Protein AF-A0A0A0M4I5-F1 (afdb_monomer_lite)

pLDDT: mean 84.8, std 11.09, range [42.66, 97.44]

Secondary structure (DSSP, 8-state):
--HHHHHHHHHHHHHHHHHTTSS-HHHHHHHHHHHHHHHHHHHHHHHHHHHHHHHHHHHT-HHHHHHHHHHHHHHHHHHHHHHHHHHHHHTT----

Foldseek 3Di:
DCVVVVLVVVLVVLVVCVVVVVDDPVRSVVVSVVVVVLVVVLVVQLVVCVVVLVVCCVVVNDVRSVVVSVVVNVVSVVVVVVVVVVVCVVVVNDDD

Radius of gyration: 17.1 Å; chains: 1; bounding box: 41×24×42 Å

Structure (mmCIF, N/CA/C/O backbone):
data_AF-A0A0A0M4I5-F1
#
_entry.id   AF-A0A0A0M4I5-F1
#
loop_
_atom_site.group_PDB
_atom_site.id
_atom_site.type_symbol
_atom_site.label_atom_id
_atom_site.label_alt_id
_atom_site.label_comp_id
_atom_site.label_asym_id
_atom_site.label_entity_id
_atom_site.label_seq_id
_atom_site.pdbx_PDB_ins_code
_atom_site.Cartn_x
_atom_site.Cartn_y
_atom_site.Cartn_z
_atom_site.occupancy
_atom_site.B_iso_or_equiv
_atom_site.auth_seq_id
_atom_site.auth_comp_id
_atom_site.auth_asym_id
_atom_site.auth_atom_id
_atom_site.pdbx_PDB_model_num
ATOM 1 N N . MET A 1 1 ? 4.536 9.026 7.058 1.00 42.66 1 MET A N 1
ATOM 2 C CA . MET A 1 1 ? 5.808 9.468 6.436 1.00 42.66 1 MET A CA 1
ATOM 3 C C . MET A 1 1 ? 6.593 8.300 5.814 1.00 42.66 1 MET A C 1
ATOM 5 O O . MET A 1 1 ? 7.791 8.442 5.623 1.00 42.66 1 MET A O 1
ATOM 9 N N . SER A 1 2 ? 5.947 7.182 5.444 1.00 53.62 2 SER A N 1
ATOM 10 C CA . SER A 1 2 ? 6.633 6.049 4.790 1.00 53.62 2 SER A CA 1
ATOM 11 C C . SER 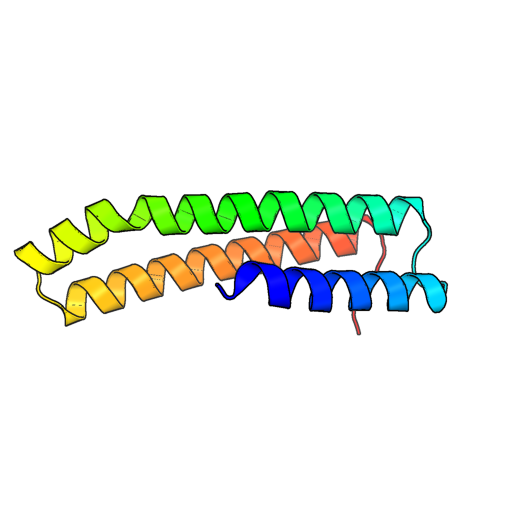A 1 2 ? 6.596 6.105 3.257 1.00 53.62 2 SER A C 1
ATOM 13 O O . SER A 1 2 ? 7.519 5.602 2.627 1.00 53.62 2 SER A O 1
ATOM 15 N N . SER A 1 3 ? 5.602 6.774 2.654 1.00 56.97 3 SER A N 1
ATOM 16 C CA . SER A 1 3 ? 5.393 6.756 1.197 1.00 56.97 3 SER A CA 1
ATOM 17 C C . SER A 1 3 ? 6.597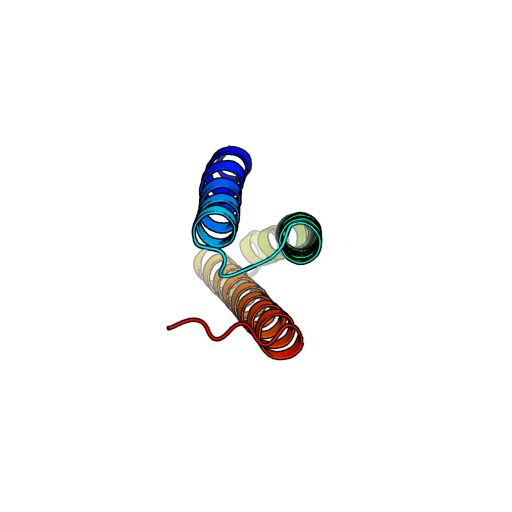 7.269 0.398 1.00 56.97 3 SER A C 1
ATOM 19 O O . SER A 1 3 ? 7.066 6.577 -0.495 1.00 56.97 3 SER A O 1
ATOM 21 N N . SER A 1 4 ? 7.213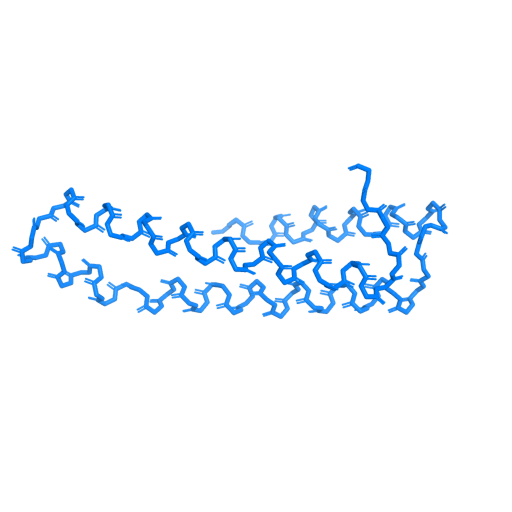 8.392 0.794 1.00 58.78 4 SER A N 1
ATOM 22 C CA . SER A 1 4 ? 8.353 8.969 0.053 1.00 58.78 4 SER A CA 1
ATOM 23 C C . SER A 1 4 ? 9.674 8.189 0.140 1.00 58.78 4 SER A C 1
ATOM 25 O O . SER A 1 4 ? 10.617 8.524 -0.579 1.00 58.78 4 SER A O 1
ATOM 27 N N . THR A 1 5 ? 9.811 7.218 1.046 1.00 62.91 5 THR A N 1
ATOM 28 C CA . THR A 1 5 ? 11.004 6.348 1.095 1.00 62.91 5 THR A CA 1
ATOM 29 C C . THR A 1 5 ? 10.795 5.124 0.223 1.00 62.91 5 THR A C 1
ATOM 31 O O . THR A 1 5 ? 11.633 4.851 -0.627 1.00 62.91 5 THR A O 1
ATOM 34 N N . ASP A 1 6 ? 9.633 4.488 0.341 1.00 72.25 6 ASP A N 1
ATOM 35 C CA . ASP A 1 6 ? 9.241 3.393 -0.544 1.00 72.25 6 ASP A CA 1
ATOM 36 C C . ASP A 1 6 ? 9.226 3.812 -2.028 1.00 72.25 6 ASP A C 1
ATOM 38 O O . ASP A 1 6 ? 9.616 3.025 -2.884 1.00 72.25 6 ASP A O 1
ATOM 42 N N . ASP A 1 7 ? 8.801 5.044 -2.345 1.00 70.12 7 ASP A N 1
ATOM 43 C CA . ASP A 1 7 ? 8.781 5.544 -3.730 1.00 70.12 7 ASP A CA 1
ATOM 44 C C . ASP A 1 7 ? 10.192 5.624 -4.322 1.00 70.12 7 ASP A C 1
ATOM 46 O O . ASP A 1 7 ? 10.417 5.228 -5.462 1.00 70.12 7 ASP A O 1
ATOM 50 N N . ARG A 1 8 ? 11.165 6.103 -3.537 1.00 78.50 8 ARG A N 1
ATOM 51 C CA . ARG A 1 8 ? 12.565 6.200 -3.974 1.00 78.50 8 ARG A CA 1
ATOM 52 C C . ARG A 1 8 ? 13.197 4.826 -4.143 1.00 78.50 8 ARG A C 1
ATOM 54 O O . ARG A 1 8 ? 13.891 4.603 -5.130 1.00 78.50 8 ARG A O 1
ATOM 61 N N . ASP A 1 9 ? 12.932 3.912 -3.214 1.00 82.50 9 ASP A N 1
ATOM 62 C CA . ASP A 1 9 ? 13.452 2.545 -3.281 1.00 82.50 9 ASP A CA 1
ATOM 63 C C . ASP A 1 9 ? 12.875 1.790 -4.484 1.00 82.50 9 ASP A C 1
ATOM 65 O O . ASP A 1 9 ? 13.565 0.994 -5.123 1.00 82.50 9 ASP A O 1
ATOM 69 N N . TRP A 1 10 ? 11.613 2.051 -4.822 1.00 79.94 10 TRP A N 1
ATOM 70 C CA . TRP A 1 10 ? 10.967 1.455 -5.979 1.00 79.94 10 TRP A CA 1
ATOM 71 C C . TRP A 1 10 ? 11.475 2.044 -7.306 1.00 79.94 10 TRP A C 1
ATOM 73 O O . TRP A 1 10 ? 11.826 1.272 -8.199 1.00 79.94 10 TRP A O 1
ATOM 83 N N . ILE A 1 11 ? 11.599 3.373 -7.418 1.00 83.69 11 ILE A N 1
ATOM 84 C CA . ILE A 1 11 ? 12.175 4.035 -8.605 1.00 83.69 11 ILE A CA 1
ATOM 85 C C . ILE A 1 11 ? 13.583 3.497 -8.877 1.00 83.69 11 ILE A C 1
ATOM 87 O O . ILE A 1 11 ? 13.866 3.075 -9.993 1.00 83.69 11 ILE A O 1
ATOM 91 N N . ALA A 1 12 ? 14.416 3.378 -7.840 1.00 86.12 12 ALA A N 1
ATOM 92 C CA . ALA A 1 12 ? 15.764 2.830 -7.967 1.00 86.12 12 ALA A CA 1
ATOM 93 C C . ALA A 1 12 ? 15.785 1.384 -8.506 1.00 86.12 12 ALA A C 1
ATOM 95 O O . ALA A 1 12 ? 16.718 0.991 -9.205 1.00 86.12 12 ALA A O 1
ATOM 96 N N . ARG A 1 13 ? 14.762 0.565 -8.213 1.00 83.25 13 ARG A N 1
ATOM 97 C CA . ARG A 1 13 ? 14.653 -0.795 -8.775 1.00 83.25 13 ARG A CA 1
ATOM 98 C C . ARG A 1 13 ? 14.284 -0.784 -10.254 1.00 83.25 13 ARG A C 1
ATOM 100 O O . ARG A 1 13 ? 14.757 -1.656 -10.977 1.00 83.25 13 ARG A O 1
ATOM 107 N N . VAL A 1 14 ? 13.450 0.153 -10.701 1.00 85.00 14 VAL A N 1
ATOM 108 C CA . VAL A 1 14 ? 13.112 0.295 -12.127 1.00 85.00 14 VAL A CA 1
ATOM 109 C C . VAL A 1 14 ? 14.294 0.848 -12.909 1.00 85.00 14 VAL A C 1
ATOM 111 O O . VAL A 1 14 ? 14.643 0.278 -13.940 1.00 85.00 14 VAL A O 1
ATOM 114 N N . GLU A 1 15 ? 14.977 1.857 -12.370 1.00 86.62 15 GLU A N 1
ATOM 115 C CA . GLU A 1 15 ? 16.224 2.377 -12.938 1.00 86.62 15 GLU A CA 1
ATOM 116 C C . GLU A 1 15 ? 17.257 1.249 -13.090 1.00 86.62 15 GLU A C 1
ATOM 118 O O . GLU A 1 15 ? 17.859 1.094 -14.150 1.00 86.62 15 GLU A O 1
ATOM 123 N N . ALA A 1 16 ? 17.389 0.371 -12.087 1.00 86.25 16 ALA A N 1
ATOM 124 C CA . ALA A 1 16 ? 18.275 -0.789 -12.172 1.00 86.25 16 ALA A CA 1
ATOM 125 C C . ALA A 1 16 ? 17.876 -1.787 -13.279 1.00 86.25 16 ALA A C 1
ATOM 127 O O . ALA A 1 16 ? 18.757 -2.379 -13.904 1.00 86.25 16 ALA A O 1
ATOM 128 N N . LEU A 1 17 ? 16.579 -1.998 -13.536 1.00 84.44 17 LEU A N 1
ATOM 129 C CA . LEU A 1 17 ? 16.110 -2.845 -14.644 1.00 84.44 17 LEU A CA 1
ATOM 130 C C . LEU A 1 17 ? 16.446 -2.223 -16.003 1.00 84.44 17 LEU A C 1
ATOM 132 O O . LEU A 1 17 ? 16.847 -2.940 -16.924 1.00 84.44 17 LEU A O 1
ATOM 136 N N . ARG A 1 18 ? 16.337 -0.897 -16.116 1.00 87.75 18 ARG A N 1
ATOM 137 C CA . ARG A 1 18 ? 16.743 -0.156 -17.312 1.00 87.75 18 ARG A CA 1
ATOM 138 C C . ARG A 1 18 ? 18.249 -0.241 -17.538 1.00 87.75 18 ARG A C 1
ATOM 140 O O . ARG A 1 18 ? 18.682 -0.541 -18.646 1.00 87.75 18 ARG A O 1
ATOM 147 N N . GLU A 1 19 ? 19.059 -0.031 -16.501 1.00 88.12 19 GLU A N 1
ATOM 148 C CA . GLU A 1 19 ? 20.524 -0.141 -16.587 1.00 88.12 19 GLU A CA 1
ATOM 149 C C . GLU A 1 19 ? 20.984 -1.540 -17.028 1.00 88.12 19 GLU A C 1
ATOM 151 O O . GLU A 1 19 ? 22.007 -1.681 -17.698 1.00 88.12 19 GLU A O 1
ATOM 156 N N . GLN A 1 20 ? 20.208 -2.575 -16.698 1.00 87.69 20 GLN A N 1
ATOM 157 C CA . GLN A 1 20 ? 20.439 -3.959 -17.123 1.00 87.69 20 GLN A CA 1
ATOM 158 C C . GLN A 1 20 ? 19.932 -4.258 -18.545 1.00 87.69 20 GLN A C 1
ATOM 160 O O . GLN A 1 20 ? 20.144 -5.363 -19.044 1.00 87.69 20 GLN A O 1
ATOM 165 N N . GLY A 1 21 ? 19.265 -3.303 -19.200 1.00 86.00 21 GLY A N 1
ATOM 166 C CA . GLY A 1 21 ? 18.663 -3.469 -20.524 1.00 86.00 21 GLY A CA 1
ATOM 167 C C . GLY A 1 21 ? 17.432 -4.378 -20.541 1.00 86.00 21 GLY A C 1
ATOM 168 O O . GLY A 1 21 ? 17.040 -4.834 -21.613 1.00 86.00 21 GLY A O 1
ATOM 169 N N . ALA A 1 22 ? 16.838 -4.668 -19.377 1.00 85.31 22 ALA A N 1
ATOM 170 C CA . ALA A 1 22 ? 15.620 -5.473 -19.269 1.00 85.31 22 ALA A CA 1
ATOM 171 C C . ALA A 1 22 ? 14.359 -4.685 -19.655 1.00 85.31 22 ALA A C 1
ATOM 173 O O . ALA A 1 22 ? 13.365 -5.297 -20.035 1.00 85.31 22 ALA A O 1
ATOM 174 N N . ILE A 1 23 ? 14.418 -3.353 -19.553 1.00 86.19 23 ILE A N 1
ATOM 175 C CA . ILE A 1 23 ? 13.382 -2.422 -20.008 1.00 86.19 23 ILE A CA 1
ATOM 176 C C . ILE A 1 23 ? 14.020 -1.226 -20.728 1.00 86.19 23 ILE A C 1
ATOM 178 O O . ILE A 1 23 ? 15.176 -0.882 -20.467 1.00 86.19 23 ILE A O 1
ATOM 182 N N . ASN A 1 24 ? 13.274 -0.584 -21.621 1.00 88.69 24 ASN A N 1
ATOM 183 C CA . ASN A 1 24 ? 13.655 0.658 -22.293 1.00 88.69 24 ASN A CA 1
ATOM 184 C C . ASN A 1 24 ? 13.139 1.914 -21.552 1.00 88.69 24 ASN A C 1
ATOM 186 O O . ASN A 1 24 ? 12.385 1.818 -20.584 1.00 88.69 24 ASN A O 1
ATOM 190 N N . ASP A 1 25 ? 13.537 3.103 -22.018 1.00 88.12 25 ASP A N 1
ATOM 191 C CA . ASP A 1 25 ? 13.174 4.387 -21.391 1.00 88.12 25 ASP A CA 1
ATOM 192 C C . ASP A 1 25 ? 11.646 4.651 -21.385 1.00 88.12 25 ASP A C 1
ATOM 194 O O . ASP A 1 25 ? 11.114 5.282 -20.470 1.00 88.12 25 ASP A O 1
ATOM 198 N N . GLU A 1 26 ? 10.911 4.166 -22.393 1.00 88.06 26 GLU A N 1
ATOM 199 C CA . GLU A 1 26 ? 9.451 4.322 -22.492 1.00 88.06 26 GLU A CA 1
ATOM 200 C C . GLU A 1 26 ? 8.711 3.376 -21.529 1.00 88.06 26 GLU A C 1
ATOM 202 O O . GLU A 1 26 ? 7.731 3.766 -20.883 1.00 88.06 26 GLU A O 1
ATOM 207 N N . GLU A 1 27 ? 9.213 2.151 -21.378 1.00 85.69 27 GLU A N 1
ATOM 208 C CA . GLU A 1 27 ? 8.738 1.156 -20.411 1.00 85.69 27 GLU A CA 1
ATOM 209 C C . GLU A 1 27 ? 9.006 1.611 -18.972 1.00 85.69 27 GLU A C 1
ATOM 211 O O . GLU A 1 27 ? 8.109 1.533 -18.131 1.00 85.69 27 GLU A O 1
ATOM 216 N N . GLU A 1 28 ? 10.188 2.170 -18.695 1.00 87.31 28 GLU A N 1
ATOM 217 C CA . GLU A 1 28 ? 10.515 2.797 -17.410 1.00 87.31 28 GLU A CA 1
ATOM 218 C C . GLU A 1 28 ? 9.531 3.926 -17.080 1.00 87.31 28 GLU A C 1
ATOM 220 O O . GLU A 1 28 ? 8.888 3.898 -16.027 1.00 87.31 28 GLU A O 1
ATOM 225 N N . ALA A 1 29 ? 9.352 4.895 -17.983 1.00 87.44 29 ALA A N 1
ATOM 226 C CA . ALA A 1 29 ? 8.441 6.017 -17.758 1.00 87.44 29 ALA A CA 1
ATOM 227 C C . ALA A 1 29 ? 6.992 5.547 -17.528 1.00 87.44 29 ALA A C 1
ATOM 229 O O . ALA A 1 29 ? 6.268 6.101 -16.691 1.00 87.44 29 ALA A O 1
ATOM 230 N N . THR A 1 30 ? 6.571 4.500 -18.240 1.00 86.75 30 THR A N 1
ATOM 231 C CA . THR A 1 30 ? 5.245 3.890 -18.089 1.00 86.75 30 THR A CA 1
ATOM 232 C C . THR A 1 30 ? 5.085 3.216 -16.729 1.00 86.75 30 THR A C 1
ATOM 234 O O . THR A 1 30 ? 4.085 3.459 -16.047 1.00 86.75 30 THR A O 1
ATOM 237 N N . LEU A 1 31 ? 6.075 2.429 -16.299 1.00 84.38 31 LEU A N 1
ATOM 238 C CA . LEU A 1 31 ? 6.102 1.774 -14.991 1.00 84.38 31 LEU A CA 1
ATOM 239 C C . LEU A 1 31 ? 6.061 2.797 -13.852 1.00 84.38 31 LEU A C 1
ATOM 241 O O . LEU A 1 31 ? 5.241 2.666 -12.940 1.00 84.38 31 LEU A O 1
ATOM 245 N N . VAL A 1 32 ? 6.893 3.841 -13.929 1.00 86.12 32 VAL A N 1
ATOM 246 C CA . VAL A 1 32 ? 6.986 4.906 -12.913 1.00 86.12 32 VAL A CA 1
ATOM 247 C C . VAL A 1 32 ? 5.674 5.640 -12.751 1.00 86.12 32 VAL A C 1
ATOM 249 O O . VAL A 1 32 ? 5.175 5.785 -11.629 1.00 86.12 32 VAL A O 1
ATOM 252 N N . ARG A 1 33 ? 5.066 6.049 -13.862 1.00 87.06 33 ARG A N 1
ATOM 253 C CA . ARG A 1 33 ? 3.778 6.735 -13.831 1.00 87.06 33 ARG A CA 1
ATOM 254 C C . ARG A 1 33 ? 2.675 5.840 -13.272 1.00 87.06 33 ARG A C 1
ATOM 256 O O . ARG A 1 33 ? 1.964 6.256 -12.360 1.00 87.06 33 ARG A O 1
ATOM 263 N N . HIS A 1 34 ? 2.553 4.616 -13.779 1.00 83.81 34 HIS A N 1
ATOM 264 C CA . HIS A 1 34 ? 1.470 3.714 -13.395 1.00 83.81 34 HIS A CA 1
ATOM 265 C C . HIS A 1 34 ? 1.498 3.369 -11.903 1.00 83.81 34 HIS A C 1
A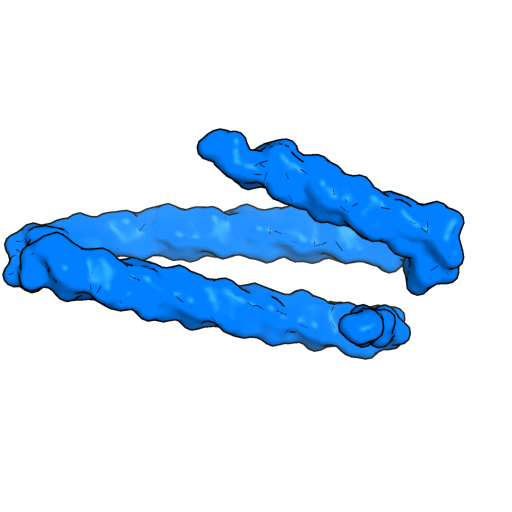TOM 267 O O . HIS A 1 34 ? 0.462 3.380 -11.236 1.00 83.81 34 HIS A O 1
ATOM 273 N N . LEU A 1 35 ? 2.678 3.079 -11.355 1.00 79.94 35 LEU A N 1
ATOM 274 C CA . LEU A 1 35 ? 2.800 2.696 -9.949 1.00 79.94 35 LEU A CA 1
ATOM 275 C C . LEU A 1 35 ? 2.617 3.892 -9.010 1.00 79.94 35 LEU A C 1
ATOM 277 O O . LEU A 1 35 ? 1.976 3.743 -7.968 1.00 79.94 35 LEU A O 1
ATOM 281 N N . SER A 1 36 ? 3.040 5.091 -9.423 1.00 84.50 36 SER A N 1
ATOM 282 C CA . SER A 1 36 ? 2.739 6.335 -8.700 1.00 84.50 36 SER A CA 1
ATOM 283 C C . SER A 1 36 ? 1.231 6.623 -8.646 1.00 84.50 36 SER A C 1
ATOM 285 O O . SER A 1 36 ? 0.684 6.881 -7.573 1.00 84.50 36 SER A O 1
ATOM 287 N N . GLU A 1 37 ? 0.532 6.532 -9.786 1.00 86.25 37 GLU A N 1
ATOM 288 C CA . GLU A 1 37 ? -0.924 6.742 -9.879 1.00 86.25 37 GLU A CA 1
ATOM 289 C C . GLU A 1 37 ? -1.693 5.751 -8.992 1.00 86.25 37 GLU A C 1
ATOM 291 O O . GLU A 1 37 ? -2.629 6.119 -8.277 1.00 86.25 37 GLU A O 1
ATOM 296 N N . ARG A 1 38 ? -1.273 4.486 -8.987 1.00 82.88 38 ARG A N 1
ATOM 297 C CA . ARG A 1 38 ? -1.935 3.437 -8.208 1.00 82.88 38 ARG A CA 1
ATOM 298 C C . ARG A 1 38 ? -1.706 3.548 -6.719 1.00 82.88 38 ARG A C 1
ATOM 300 O O . ARG A 1 38 ? -2.649 3.361 -5.953 1.00 82.88 38 ARG A O 1
ATOM 307 N N . ARG A 1 39 ? -0.497 3.913 -6.300 1.00 79.81 39 ARG A N 1
ATOM 308 C CA . ARG A 1 39 ? -0.206 4.186 -4.894 1.00 79.81 39 ARG A CA 1
ATOM 309 C C . ARG A 1 39 ? -1.046 5.349 -4.370 1.00 79.81 39 ARG A C 1
ATOM 311 O O . ARG A 1 39 ? -1.649 5.213 -3.308 1.00 79.81 39 ARG A O 1
ATOM 318 N N . ALA A 1 40 ? -1.171 6.435 -5.134 1.00 84.56 40 ALA A N 1
ATOM 319 C CA . ALA A 1 40 ? -2.066 7.537 -4.778 1.00 84.56 40 ALA A CA 1
ATOM 320 C C . ALA A 1 40 ? -3.530 7.066 -4.640 1.00 84.56 40 ALA A C 1
ATOM 322 O O . ALA A 1 40 ? -4.227 7.448 -3.697 1.00 84.56 40 ALA A O 1
ATOM 323 N N . GLY A 1 41 ? -3.985 6.177 -5.530 1.00 86.94 41 GLY A N 1
ATOM 324 C CA . GLY A 1 41 ? -5.301 5.536 -5.436 1.00 86.94 41 GLY A CA 1
ATOM 325 C C . GLY A 1 41 ? -5.470 4.646 -4.197 1.00 86.94 41 GLY A C 1
ATOM 326 O O . GLY A 1 41 ? -6.524 4.671 -3.556 1.00 86.94 41 GLY A O 1
ATOM 327 N N . LEU A 1 42 ? -4.434 3.894 -3.816 1.00 84.75 42 LEU A N 1
ATOM 328 C CA . LEU A 1 42 ? -4.429 3.051 -2.619 1.00 84.75 42 LEU A CA 1
ATOM 329 C C . LEU A 1 42 ? -4.484 3.897 -1.341 1.00 84.75 42 LEU A C 1
ATOM 331 O O . LEU A 1 42 ? -5.280 3.604 -0.450 1.00 84.75 42 LEU A O 1
ATOM 335 N N . GLU A 1 43 ? -3.693 4.967 -1.260 1.00 85.38 43 GLU A N 1
ATOM 336 C CA . GLU A 1 43 ? -3.716 5.904 -0.132 1.00 85.38 43 GLU A CA 1
ATOM 337 C C . GLU A 1 43 ? -5.083 6.575 0.019 1.00 85.38 43 GLU A C 1
ATOM 339 O O . GLU A 1 43 ? -5.625 6.644 1.124 1.00 85.38 43 GLU A O 1
ATOM 344 N N . GLN A 1 44 ? -5.681 7.010 -1.093 1.00 89.12 44 GLN A N 1
ATOM 345 C CA . GLN A 1 44 ? -7.030 7.570 -1.092 1.00 89.12 44 GLN A CA 1
ATOM 346 C C . GLN A 1 44 ? -8.067 6.538 -0.632 1.00 89.12 44 GLN A C 1
ATOM 348 O O . GLN A 1 44 ? -8.933 6.859 0.185 1.00 89.12 44 GLN A O 1
ATOM 353 N N . SER A 1 45 ? -7.956 5.294 -1.104 1.00 89.19 45 SER A N 1
ATOM 354 C CA . SER A 1 45 ? -8.845 4.199 -0.703 1.00 89.19 45 SER A CA 1
ATOM 355 C C . SER A 1 45 ? -8.724 3.903 0.791 1.00 89.19 45 SER A C 1
ATOM 357 O O . SER A 1 45 ? -9.737 3.794 1.475 1.00 89.19 45 SER A O 1
ATOM 359 N N . MET A 1 46 ? -7.502 3.866 1.329 1.00 87.44 46 MET A N 1
ATOM 360 C CA . MET A 1 46 ? -7.244 3.707 2.765 1.00 87.44 46 MET A CA 1
ATOM 361 C C . MET A 1 46 ? -7.832 4.853 3.587 1.00 87.44 46 MET A C 1
ATOM 363 O O . MET A 1 46 ? -8.492 4.620 4.600 1.00 87.44 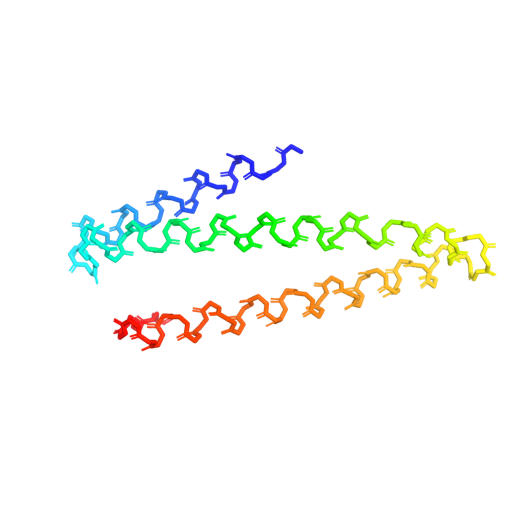46 MET A O 1
ATOM 367 N N . ALA A 1 47 ? -7.643 6.097 3.143 1.00 89.62 47 ALA A N 1
ATOM 368 C CA . ALA A 1 47 ? -8.201 7.266 3.814 1.00 89.62 47 ALA A CA 1
ATOM 369 C C . ALA A 1 47 ? -9.739 7.226 3.852 1.00 89.62 47 ALA A C 1
ATOM 371 O O . ALA A 1 47 ? -10.344 7.604 4.858 1.00 89.62 47 ALA A O 1
ATOM 372 N N . ALA A 1 48 ? -10.374 6.708 2.797 1.00 92.69 48 ALA A N 1
ATOM 373 C CA . ALA A 1 48 ? -11.823 6.551 2.721 1.00 92.69 48 ALA A CA 1
ATOM 374 C C . ALA A 1 48 ? -12.385 5.497 3.697 1.00 92.69 48 ALA A C 1
ATOM 376 O O . ALA A 1 48 ? -13.573 5.546 4.012 1.00 92.69 48 ALA A O 1
ATOM 377 N N . LEU A 1 49 ? -11.558 4.585 4.228 1.00 93.56 49 LEU A N 1
ATOM 378 C CA . LEU A 1 49 ? -11.983 3.599 5.234 1.00 93.56 49 LEU A CA 1
ATOM 379 C C . LEU A 1 49 ? -12.123 4.198 6.641 1.00 93.56 49 LEU A C 1
ATOM 381 O O . LEU A 1 49 ? -12.849 3.653 7.474 1.00 93.56 49 LEU A O 1
ATOM 385 N N . VAL A 1 50 ? -11.458 5.324 6.924 1.00 93.56 50 VAL A N 1
ATOM 386 C CA . VAL A 1 50 ? -11.385 5.921 8.271 1.00 93.56 50 VAL A CA 1
ATOM 387 C C . VAL A 1 50 ? -12.761 6.235 8.885 1.00 93.56 50 VAL A C 1
ATOM 389 O O . VAL A 1 50 ? -12.949 5.937 10.069 1.00 93.56 50 VAL A O 1
ATOM 392 N N . PRO A 1 51 ? -13.741 6.815 8.161 1.00 96.00 51 PRO A N 1
ATOM 393 C CA . PRO A 1 51 ? -15.063 7.086 8.726 1.00 96.00 51 PRO A CA 1
ATOM 394 C C . PRO A 1 51 ? -15.789 5.816 9.185 1.00 96.00 51 PRO A C 1
ATOM 396 O O . PRO A 1 51 ? -16.354 5.789 10.278 1.00 96.00 51 PRO A O 1
ATOM 399 N N . GLU A 1 52 ? -15.728 4.749 8.389 1.00 95.75 52 GLU A N 1
ATOM 400 C CA . GLU A 1 52 ? -16.383 3.477 8.708 1.00 95.75 52 GLU A CA 1
ATOM 401 C C . GLU A 1 52 ? -15.647 2.723 9.819 1.00 95.75 52 GLU A C 1
ATOM 403 O O . GLU A 1 52 ? -16.292 2.181 10.718 1.00 95.75 52 GLU A O 1
ATOM 408 N N . TYR A 1 53 ? -14.311 2.772 9.839 1.00 94.62 53 TYR A N 1
ATOM 409 C CA . TYR A 1 53 ? -13.518 2.265 10.960 1.00 94.62 53 TYR A CA 1
ATOM 410 C C . TYR A 1 53 ? -13.954 2.912 12.279 1.00 94.62 53 TYR A C 1
ATOM 412 O O . TYR A 1 53 ? -14.211 2.218 13.257 1.00 94.62 53 TYR A O 1
ATOM 420 N N . ARG A 1 54 ? -14.114 4.242 12.305 1.00 96.25 54 ARG A N 1
ATOM 421 C CA . ARG A 1 54 ? -14.573 4.968 13.502 1.00 96.25 54 ARG A CA 1
ATOM 422 C C . ARG A 1 54 ? -15.992 4.581 13.912 1.00 96.25 54 ARG A C 1
ATOM 424 O O . ARG A 1 54 ? -16.256 4.458 15.106 1.00 96.25 54 ARG A O 1
ATOM 431 N N . ARG A 1 55 ? -16.896 4.373 12.947 1.00 97.00 55 ARG A N 1
ATOM 432 C CA . ARG A 1 55 ? -18.264 3.903 13.221 1.00 97.00 55 ARG A CA 1
ATOM 433 C C . ARG A 1 55 ? -18.244 2.533 13.899 1.00 97.00 55 ARG A C 1
ATOM 435 O O . ARG A 1 55 ? -18.891 2.357 14.926 1.00 97.00 55 ARG A O 1
ATOM 442 N N . ARG A 1 56 ? -17.467 1.596 13.355 1.00 96.75 56 ARG A N 1
ATOM 443 C CA . ARG A 1 56 ? -17.302 0.236 13.893 1.00 96.75 56 ARG A CA 1
ATOM 444 C C . ARG A 1 56 ? -16.600 0.231 15.240 1.00 96.75 56 ARG A C 1
ATOM 446 O O . ARG A 1 56 ? -17.028 -0.475 16.139 1.00 96.75 56 ARG A O 1
ATOM 453 N N . LEU A 1 57 ? -15.596 1.084 15.423 1.00 97.38 57 LEU A N 1
ATOM 454 C CA . LEU A 1 57 ? -14.913 1.239 16.705 1.00 97.38 57 LEU A CA 1
ATOM 455 C C . LEU A 1 57 ? -15.896 1.632 17.817 1.00 97.38 57 LEU A C 1
ATOM 457 O O . LEU A 1 57 ? -15.801 1.117 18.927 1.00 97.38 57 LEU A O 1
ATOM 461 N N . ALA A 1 58 ? -16.851 2.515 17.510 1.00 96.69 58 ALA A N 1
ATOM 462 C CA . ALA A 1 58 ? -17.874 2.949 18.457 1.00 96.69 58 ALA A CA 1
ATOM 463 C C . ALA A 1 58 ? -19.007 1.924 18.664 1.00 96.69 58 ALA A C 1
ATOM 465 O O . ALA A 1 58 ? -19.537 1.838 19.768 1.00 96.69 58 ALA A O 1
ATOM 466 N N . ALA A 1 59 ? -19.400 1.183 17.623 1.00 97.44 59 ALA A N 1
ATOM 467 C CA . ALA A 1 59 ? -20.545 0.267 17.664 1.00 97.44 59 ALA A CA 1
ATOM 468 C C . ALA A 1 59 ? -20.177 -1.168 18.079 1.00 97.44 59 ALA A C 1
ATOM 470 O O . ALA A 1 59 ? -20.871 -1.773 18.892 1.00 97.44 59 ALA A O 1
ATOM 471 N N . ASP A 1 60 ? -19.080 -1.686 17.532 1.00 95.44 60 ASP A N 1
ATOM 472 C CA . ASP A 1 60 ? -18.694 -3.101 17.576 1.00 95.44 60 ASP A CA 1
ATOM 473 C C . ASP A 1 60 ? -17.427 -3.334 18.422 1.00 95.44 60 ASP A C 1
ATOM 475 O O . ASP A 1 60 ? -17.072 -4.470 18.741 1.00 95.44 60 ASP A O 1
ATOM 479 N N . GLY A 1 61 ? -16.745 -2.253 18.811 1.00 96.50 61 GLY A N 1
ATOM 480 C CA . GLY A 1 61 ? -15.517 -2.287 19.594 1.00 96.50 61 GLY A CA 1
ATOM 481 C C . GLY A 1 61 ? -14.254 -2.458 18.749 1.00 96.50 61 GLY A C 1
ATOM 482 O O . GLY A 1 61 ? -14.284 -2.648 17.532 1.00 96.50 61 GLY A O 1
ATOM 483 N N . GLN A 1 62 ? -13.107 -2.358 19.422 1.00 94.94 62 GLN A N 1
ATOM 484 C CA . GLN A 1 62 ? -11.806 -2.246 18.765 1.00 94.94 62 GLN A CA 1
ATOM 485 C C . GLN A 1 62 ? -11.436 -3.474 17.930 1.00 94.94 62 GLN A C 1
ATOM 487 O O . GLN A 1 62 ? -11.098 -3.323 16.764 1.00 94.94 62 GLN A O 1
ATOM 492 N N . THR A 1 63 ? -11.570 -4.685 18.477 1.00 96.69 63 THR A N 1
ATOM 493 C CA . THR A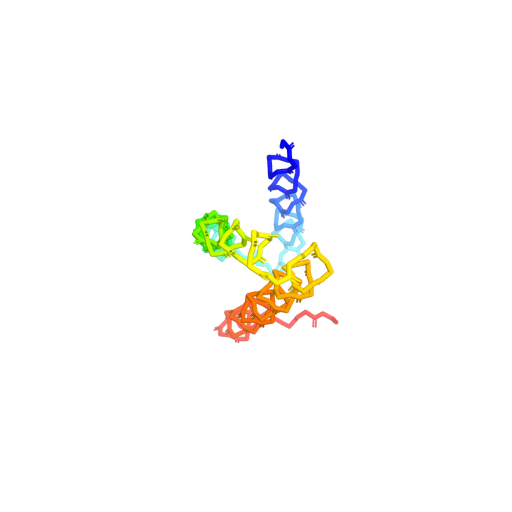 1 63 ? -11.200 -5.917 17.760 1.00 96.69 63 THR A CA 1
ATOM 494 C C . THR A 1 63 ? -11.970 -6.075 16.448 1.00 96.69 63 THR A C 1
ATOM 496 O O . THR A 1 63 ? -11.368 -6.345 15.416 1.00 96.69 63 THR A O 1
ATOM 499 N N . ALA A 1 64 ? -13.284 -5.833 16.454 1.00 94.31 64 ALA A N 1
ATOM 500 C CA . ALA A 1 64 ? -14.104 -5.946 15.250 1.00 94.31 64 ALA A CA 1
ATOM 501 C C . ALA A 1 64 ? -13.764 -4.871 14.200 1.00 94.31 64 ALA A C 1
ATOM 503 O O . ALA A 1 64 ? -13.802 -5.138 12.996 1.00 94.31 64 ALA A O 1
ATOM 504 N N . ALA A 1 65 ? -13.424 -3.657 14.641 1.00 95.31 65 ALA A N 1
ATOM 505 C CA . ALA A 1 65 ? -12.995 -2.579 13.757 1.00 95.31 65 ALA A CA 1
ATOM 506 C C . ALA A 1 65 ? -11.614 -2.859 13.138 1.00 95.31 65 ALA A C 1
ATOM 508 O O . ALA A 1 65 ? -11.432 -2.650 11.934 1.00 95.31 65 ALA A O 1
ATOM 509 N N . ASP A 1 66 ? -10.678 -3.374 13.939 1.00 95.00 66 ASP A N 1
ATOM 510 C CA . ASP A 1 66 ? -9.328 -3.760 13.520 1.00 95.00 66 ASP A CA 1
ATOM 511 C C . ASP A 1 66 ? -9.368 -4.924 12.517 1.00 95.00 66 ASP A C 1
ATOM 513 O O . ASP A 1 66 ? -8.758 -4.852 11.447 1.00 95.00 66 ASP A O 1
ATOM 517 N N . ASP A 1 67 ? -10.158 -5.964 12.797 1.00 96.81 67 ASP A N 1
ATOM 518 C CA . ASP A 1 67 ? -10.342 -7.100 11.887 1.00 96.81 67 ASP A CA 1
ATOM 519 C C . ASP A 1 67 ? -10.959 -6.661 10.555 1.00 96.81 67 ASP A C 1
ATOM 521 O O . ASP A 1 67 ? -10.544 -7.107 9.479 1.00 96.81 67 ASP A O 1
ATOM 525 N N . TRP A 1 68 ? -11.929 -5.745 10.608 1.00 96.19 68 TRP A N 1
ATOM 526 C CA . TRP A 1 68 ? -12.548 -5.196 9.411 1.00 96.19 68 TRP A CA 1
ATOM 527 C C . TRP A 1 68 ? -11.546 -4.410 8.561 1.00 96.19 68 TRP A C 1
ATOM 529 O O . TRP A 1 68 ? -11.435 -4.682 7.363 1.00 96.19 68 TRP A O 1
ATOM 539 N N . VAL A 1 69 ? -10.796 -3.469 9.148 1.00 94.12 69 VAL A N 1
ATOM 540 C CA . VAL A 1 69 ? -9.848 -2.649 8.374 1.00 94.12 69 VAL A CA 1
ATOM 541 C C . VAL A 1 69 ? -8.697 -3.499 7.833 1.00 94.12 69 VAL A C 1
ATOM 543 O O . VAL A 1 69 ? -8.280 -3.299 6.693 1.00 94.12 69 VAL A O 1
ATOM 546 N N . ALA A 1 70 ? -8.253 -4.517 8.577 1.00 93.62 70 ALA A N 1
ATOM 547 C CA . ALA A 1 70 ? -7.266 -5.481 8.102 1.00 93.62 70 ALA A CA 1
ATOM 548 C C . ALA A 1 70 ? -7.779 -6.285 6.896 1.00 93.62 70 ALA A C 1
ATOM 550 O O . ALA A 1 70 ? -7.040 -6.485 5.930 1.00 93.62 70 ALA A O 1
ATOM 551 N N . ALA A 1 71 ? -9.044 -6.718 6.908 1.00 95.19 71 ALA A N 1
ATOM 552 C CA . ALA A 1 71 ? -9.654 -7.408 5.772 1.00 95.19 71 ALA A CA 1
ATOM 553 C C . ALA A 1 71 ? -9.765 -6.501 4.535 1.00 95.19 71 ALA A C 1
ATOM 555 O O . ALA A 1 71 ? -9.437 -6.936 3.430 1.00 95.19 71 ALA A O 1
ATOM 556 N N . GLN A 1 72 ? -10.161 -5.235 4.712 1.00 94.75 72 GLN A N 1
ATOM 557 C CA . GLN A 1 72 ? -10.197 -4.264 3.611 1.00 94.75 72 GLN A CA 1
ATOM 558 C C . GLN A 1 72 ? -8.797 -4.012 3.037 1.00 94.75 72 GLN A C 1
ATOM 560 O O . GLN A 1 72 ? -8.619 -4.000 1.819 1.00 94.75 72 GLN A O 1
ATOM 565 N N . ALA A 1 73 ? -7.789 -3.874 3.901 1.00 88.44 73 ALA A N 1
ATOM 566 C CA . ALA A 1 73 ? -6.409 -3.665 3.481 1.00 88.44 73 ALA A CA 1
ATOM 567 C C . ALA A 1 73 ? -5.835 -4.841 2.691 1.00 88.44 73 ALA A C 1
ATOM 569 O O . ALA A 1 73 ? -5.182 -4.620 1.671 1.00 88.44 73 ALA A O 1
ATOM 570 N N . ARG A 1 74 ? -6.130 -6.082 3.094 1.00 88.75 74 ARG A N 1
ATOM 571 C CA . ARG A 1 74 ? -5.750 -7.268 2.310 1.00 88.75 74 ARG A CA 1
ATOM 572 C C . ARG A 1 74 ? -6.413 -7.275 0.938 1.00 88.75 74 ARG A C 1
ATOM 574 O O . ARG A 1 74 ? -5.715 -7.448 -0.052 1.00 88.75 74 ARG A O 1
ATOM 581 N N . GLY A 1 75 ? -7.721 -7.016 0.864 1.00 91.38 75 GLY A N 1
ATOM 582 C CA . GLY A 1 75 ? -8.437 -6.979 -0.415 1.00 91.38 75 GLY A CA 1
ATOM 583 C C . GLY A 1 75 ? -7.885 -5.922 -1.378 1.00 91.38 75 GLY A C 1
ATOM 584 O O . GLY A 1 75 ? -7.718 -6.192 -2.567 1.00 91.38 75 GLY A O 1
ATOM 585 N N . LEU A 1 76 ? -7.538 -4.739 -0.859 1.00 88.19 76 LEU A N 1
ATOM 586 C CA . LEU A 1 76 ? -6.902 -3.680 -1.645 1.00 88.19 76 LEU A CA 1
ATOM 587 C C . LEU A 1 76 ? -5.493 -4.076 -2.113 1.00 88.19 76 LEU A C 1
ATOM 589 O O . LEU A 1 76 ? -5.173 -3.884 -3.283 1.00 88.19 76 LEU A O 1
ATOM 593 N N . GLY A 1 77 ? -4.683 -4.696 -1.250 1.00 84.50 77 GLY A N 1
ATOM 594 C CA . GLY A 1 77 ? -3.355 -5.199 -1.619 1.00 84.50 77 GLY A CA 1
ATOM 595 C C . GLY A 1 77 ? -3.387 -6.338 -2.647 1.00 84.50 77 GLY A C 1
ATOM 596 O O . GLY A 1 77 ? -2.551 -6.385 -3.543 1.00 84.50 77 GLY A O 1
ATOM 597 N N . GLU A 1 78 ? -4.365 -7.240 -2.573 1.00 88.44 78 GLU A N 1
ATOM 598 C CA . GLU A 1 78 ? -4.543 -8.321 -3.554 1.00 88.44 78 GLU A CA 1
ATOM 599 C C . GLU A 1 78 ? -4.982 -7.795 -4.925 1.00 88.44 78 GLU A C 1
ATOM 601 O O . GLU A 1 78 ? -4.492 -8.258 -5.959 1.00 88.44 78 GLU A O 1
ATOM 606 N N . ALA A 1 79 ? -5.894 -6.818 -4.947 1.00 86.31 79 ALA A N 1
ATOM 607 C CA . ALA A 1 79 ? -6.287 -6.139 -6.177 1.00 86.31 79 ALA A CA 1
ATOM 608 C C . ALA A 1 79 ? -5.093 -5.413 -6.809 1.00 86.31 79 ALA A C 1
ATOM 610 O O . ALA A 1 79 ? -4.881 -5.524 -8.017 1.00 86.31 79 ALA A O 1
ATOM 611 N N . ASP A 1 80 ? -4.282 -4.755 -5.980 1.00 82.56 80 ASP A N 1
ATOM 612 C CA . ASP A 1 80 ? -3.058 -4.094 -6.407 1.00 82.56 80 ASP A CA 1
ATOM 613 C C . ASP A 1 80 ? -2.045 -5.107 -6.993 1.00 82.56 80 ASP A C 1
ATOM 615 O O . ASP A 1 80 ? -1.606 -4.998 -8.140 1.00 82.56 80 ASP A O 1
ATOM 619 N N . ALA A 1 81 ? -1.749 -6.196 -6.287 1.00 82.94 81 ALA A N 1
ATOM 620 C CA . ALA A 1 81 ? -0.829 -7.217 -6.788 1.00 82.94 81 ALA A CA 1
ATOM 621 C C . ALA A 1 81 ? -1.272 -7.822 -8.137 1.00 82.94 81 ALA A C 1
ATOM 623 O O . ALA A 1 81 ? -0.431 -8.074 -9.004 1.00 82.94 81 ALA A O 1
ATOM 624 N N . ARG A 1 82 ? -2.581 -8.041 -8.341 1.00 86.56 82 ARG A N 1
ATOM 625 C CA . ARG A 1 82 ? -3.120 -8.531 -9.624 1.00 86.56 82 ARG A CA 1
ATOM 626 C C . ARG A 1 82 ? -2.932 -7.531 -10.754 1.00 86.56 82 ARG A C 1
ATOM 628 O O . ARG A 1 82 ? -2.372 -7.903 -11.777 1.00 86.56 82 ARG A O 1
ATOM 635 N N . ALA A 1 83 ? -3.328 -6.278 -10.551 1.00 83.38 83 ALA A N 1
ATOM 636 C CA . ALA A 1 83 ? -3.194 -5.253 -11.582 1.00 83.38 83 ALA A CA 1
ATOM 637 C C . ALA A 1 83 ? -1.722 -5.026 -11.975 1.00 83.38 83 ALA A C 1
ATOM 639 O O . ALA A 1 83 ? -1.417 -4.758 -13.133 1.00 83.38 83 ALA A O 1
ATOM 640 N N . THR A 1 84 ? -0.783 -5.178 -11.030 1.00 81.88 84 THR A N 1
ATOM 641 C CA . THR A 1 84 ? 0.656 -5.074 -11.326 1.00 81.88 84 THR A CA 1
ATOM 642 C C . THR A 1 84 ? 1.138 -6.245 -12.172 1.00 81.88 84 THR A C 1
ATOM 644 O O . THR A 1 84 ? 1.895 -6.030 -13.112 1.00 81.88 84 THR A O 1
ATOM 647 N N . ARG A 1 85 ? 0.678 -7.471 -11.891 1.00 82.44 85 ARG A N 1
ATOM 648 C CA . ARG A 1 85 ? 0.985 -8.630 -12.743 1.00 82.44 85 ARG A CA 1
ATOM 649 C C . ARG A 1 85 ? 0.424 -8.476 -14.149 1.00 82.44 85 ARG A C 1
ATOM 651 O O . ARG A 1 85 ? 1.164 -8.670 -15.097 1.00 82.44 85 ARG A O 1
ATOM 658 N N . GLU A 1 86 ? -0.836 -8.071 -14.280 1.00 84.56 86 GLU A N 1
ATOM 659 C CA . GLU A 1 86 ? -1.476 -7.874 -15.588 1.00 84.56 86 GLU A CA 1
ATOM 660 C C . GLU A 1 86 ? -0.732 -6.840 -16.442 1.00 84.56 86 GLU A C 1
ATOM 662 O O . GLU A 1 86 ? -0.561 -7.036 -17.645 1.00 84.56 86 GLU A O 1
ATOM 667 N N . LEU A 1 87 ? -0.242 -5.763 -15.820 1.00 82.00 87 LEU A N 1
ATOM 668 C CA . LEU A 1 87 ? 0.594 -4.783 -16.503 1.00 82.00 87 LEU A CA 1
ATOM 669 C C . LEU A 1 87 ? 1.916 -5.403 -16.982 1.00 82.00 87 LEU A C 1
ATOM 671 O O . LEU A 1 87 ? 2.293 -5.216 -18.136 1.00 82.00 87 LEU A O 1
ATOM 675 N N . LEU A 1 88 ? 2.627 -6.108 -16.100 1.00 81.31 88 LEU A N 1
ATOM 676 C CA . LEU A 1 88 ? 3.920 -6.717 -16.424 1.00 81.31 88 LEU A CA 1
ATOM 677 C C . LEU A 1 88 ? 3.791 -7.770 -17.530 1.00 81.31 88 LEU A C 1
ATOM 679 O O . LEU A 1 88 ? 4.573 -7.748 -18.480 1.00 81.31 88 LEU A O 1
ATOM 683 N N . ASP A 1 89 ? 2.756 -8.607 -17.463 1.00 84.12 89 ASP A N 1
ATOM 684 C CA . ASP A 1 89 ? 2.419 -9.581 -18.503 1.00 84.12 89 ASP A CA 1
ATOM 685 C C . ASP A 1 89 ? 2.120 -8.883 -19.840 1.00 84.12 89 ASP A C 1
ATOM 687 O O . ASP A 1 89 ? 2.609 -9.307 -20.888 1.00 84.12 89 ASP A O 1
ATOM 691 N N . GLY A 1 90 ? 1.370 -7.775 -19.814 1.00 79.44 90 GLY A N 1
ATOM 692 C CA . GLY A 1 90 ? 1.067 -6.968 -21.000 1.00 79.44 90 GLY A CA 1
ATOM 693 C C . GLY A 1 90 ? 2.293 -6.310 -21.641 1.00 79.44 90 GLY A C 1
ATOM 694 O O . GLY A 1 90 ? 2.293 -6.074 -22.848 1.00 79.44 90 GLY A O 1
ATOM 695 N N . MET A 1 91 ? 3.344 -6.054 -20.858 1.00 78.81 91 MET A N 1
ATOM 696 C CA . MET A 1 91 ? 4.633 -5.534 -21.333 1.00 78.81 91 MET A CA 1
ATOM 697 C C . MET A 1 91 ? 5.623 -6.645 -21.718 1.00 78.81 91 MET A C 1
ATOM 699 O O . MET A 1 91 ? 6.717 -6.353 -22.186 1.00 78.81 91 MET A O 1
ATOM 703 N N . GLY A 1 92 ? 5.268 -7.922 -21.536 1.00 80.31 92 GLY A N 1
ATOM 704 C CA . GLY A 1 92 ? 6.169 -9.049 -21.796 1.00 80.31 92 GLY A CA 1
ATOM 705 C C . GLY A 1 92 ? 7.322 -9.170 -20.791 1.00 80.31 92 GLY A C 1
ATOM 706 O O . GLY A 1 92 ? 8.296 -9.873 -21.060 1.00 80.31 92 GLY A O 1
ATOM 707 N N . ILE A 1 93 ? 7.220 -8.509 -19.634 1.00 71.75 93 ILE A N 1
ATOM 708 C CA . ILE A 1 93 ? 8.234 -8.532 -18.578 1.00 71.75 93 ILE A CA 1
ATOM 709 C C . ILE A 1 93 ? 7.927 -9.704 -17.646 1.00 71.75 93 ILE A C 1
ATOM 711 O O . ILE A 1 93 ? 7.062 -9.621 -16.774 1.00 71.75 93 ILE A O 1
ATOM 715 N N . ALA A 1 94 ? 8.665 -10.802 -17.804 1.00 58.66 94 ALA A N 1
ATOM 716 C CA . ALA A 1 94 ? 8.622 -11.903 -16.852 1.00 58.66 94 ALA A CA 1
ATOM 717 C C . ALA A 1 94 ? 9.442 -11.536 -15.604 1.00 58.66 94 ALA A C 1
ATOM 719 O O . ALA A 1 94 ? 10.669 -11.439 -15.664 1.00 58.66 94 ALA A O 1
ATOM 720 N N . LEU A 1 95 ? 8.771 -11.337 -14.467 1.00 51.47 95 LEU A N 1
ATOM 721 C CA . LEU A 1 95 ? 9.461 -11.356 -13.177 1.00 51.47 95 LEU A CA 1
ATOM 722 C C . LEU A 1 95 ? 9.942 -12.794 -12.887 1.00 51.47 95 LEU A C 1
ATOM 724 O O . LEU A 1 95 ? 9.185 -13.729 -13.160 1.00 51.47 95 LEU A O 1
ATOM 728 N N . PRO A 1 96 ? 11.168 -12.982 -12.364 1.00 47.81 96 PRO A N 1
ATOM 729 C CA . PRO A 1 96 ? 11.672 -14.296 -11.962 1.00 47.81 96 PRO A CA 1
ATOM 730 C C . PRO A 1 96 ? 10.862 -14.928 -10.822 1.00 47.81 96 PRO A C 1
ATOM 732 O O . PRO A 1 96 ? 10.270 -14.179 -10.007 1.00 47.81 96 PRO A O 1
#

Sequence (96 aa):
MSSSTDDRDWIARVEALREQGAINDEEEATLVRHLSERRAGLEQSMAALVPEYRRRLAADGQTAADDWVAAQARGLGEADARATRELLDGMGIALP

Organism: NCBI:txid1385515